Protein AF-A0A2R7YTQ7-F1 (afdb_monomer)

Sequence (90 aa):
MTLGNEPDRPRPEDGPPATNKPMMVAAGVLLAIPIIALMWVPSYAKDEPELWGFPFFFWYQFLWVFLCSAMTYTAYRLTLAARGISAGKR

Foldseek 3Di:
DDPDDDPPDPPPPPDDQQFDPVLLVVLVVLLVVLVVVVVPVVVQPDQPPDDVNRGSVPVVVVVSVVSNVVSNVVSVVSRCVRNPVVPDDD

Nearest PDB structures (foldseek):
  7qhm-assembly1_J  TM=5.512E-01  e=6.069E+00  Corynebacterium glutamicum ATCC 13032

Solvent-accessible surface area (backbone atoms only — not comparable to full-atom values): 5522 Å² total; per-residue (Å²): 140,89,85,85,80,78,75,85,67,82,67,75,75,88,61,77,72,87,54,47,61,69,42,54,51,50,28,51,53,52,64,43,50,61,54,56,54,71,64,45,52,81,78,48,74,36,70,73,64,52,60,94,84,39,47,27,50,61,58,51,52,55,51,45,55,55,47,50,50,53,39,53,50,49,30,49,53,40,50,44,50,33,69,53,74,66,68,84,84,129

pLDDT: mean 72.81, std 11.37, range [44.44, 90.62]

Secondary structure (DSSP, 8-state):
--------------S-----HHHHHHHHHHHHHHHHHHH-GGGT---PPPBTTB-HHHHHHHHHHHHHHHHHHHHHHHHHHHTT---S--

Radius of gyration: 23.32 Å; Cα contacts (8 Å, |Δi|>4): 50; chains: 1; bounding box: 58×47×51 Å

Mean predicted aligned error: 13.32 Å

Organism: NCBI:txid2133958

InterPro domains:
  IPR021741 Protein of unknown function DUF3311 [PF11755] (29-79)
  IPR021741 Protein of unknown function DUF3311 [PTHR40034] (20-86)

Structure (mmCIF, N/CA/C/O backbone):
data_AF-A0A2R7YTQ7-F1
#
_entry.id   AF-A0A2R7YTQ7-F1
#
loop_
_atom_si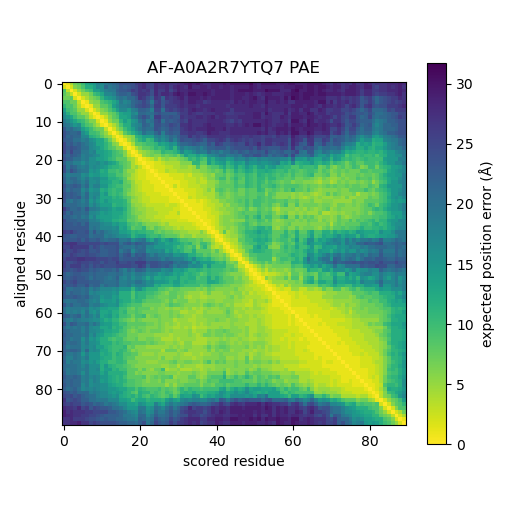te.group_PDB
_atom_site.id
_atom_site.type_symbol
_atom_site.label_atom_id
_atom_site.label_alt_id
_atom_site.label_comp_id
_atom_site.label_asym_id
_atom_site.label_entity_id
_atom_site.label_seq_id
_atom_site.pdbx_PDB_ins_code
_atom_site.Cartn_x
_atom_site.Cartn_y
_atom_site.Cartn_z
_atom_site.occupancy
_atom_site.B_iso_or_equiv
_atom_site.auth_seq_id
_atom_site.auth_comp_id
_atom_site.auth_asym_id
_atom_site.auth_atom_id
_atom_site.pdbx_PDB_model_num
ATOM 1 N N . MET A 1 1 ? 32.239 -40.088 -34.551 1.00 49.31 1 MET A N 1
ATOM 2 C CA . MET A 1 1 ? 32.532 -39.091 -33.498 1.00 49.31 1 MET A CA 1
ATOM 3 C C . MET A 1 1 ? 32.701 -37.736 -34.172 1.00 49.31 1 MET A C 1
ATOM 5 O O . MET A 1 1 ? 33.752 -37.484 -34.735 1.00 49.31 1 MET A O 1
ATOM 9 N N . THR A 1 2 ? 31.649 -36.916 -34.206 1.00 51.03 2 THR A N 1
ATOM 10 C CA . THR A 1 2 ? 31.628 -35.573 -34.826 1.00 51.03 2 THR A CA 1
ATOM 11 C C . THR A 1 2 ? 31.373 -34.524 -33.745 1.00 51.03 2 THR A C 1
ATOM 13 O O . THR A 1 2 ? 30.318 -33.897 -33.700 1.00 51.03 2 THR A O 1
ATOM 16 N N . LEU A 1 3 ? 32.315 -34.405 -32.808 1.00 63.38 3 LEU A N 1
ATOM 17 C CA . LEU A 1 3 ? 32.277 -33.386 -31.762 1.00 63.38 3 LEU A CA 1
ATOM 18 C C . LEU A 1 3 ? 32.911 -32.098 -32.294 1.00 63.38 3 LEU A C 1
ATOM 20 O O . LEU A 1 3 ? 34.083 -32.108 -32.656 1.00 63.38 3 LEU A O 1
ATOM 24 N N . GLY A 1 4 ? 32.147 -31.004 -32.280 1.00 60.97 4 GLY A N 1
ATOM 25 C CA . GLY A 1 4 ? 32.728 -29.664 -32.164 1.00 60.97 4 GLY A CA 1
ATOM 26 C C . GLY A 1 4 ? 32.589 -28.728 -33.361 1.00 60.97 4 GLY A C 1
ATOM 27 O O . GLY A 1 4 ? 33.584 -28.142 -33.762 1.00 60.97 4 GLY A O 1
ATOM 28 N N . ASN A 1 5 ? 31.383 -28.525 -33.905 1.00 65.19 5 ASN A N 1
ATOM 29 C CA . ASN A 1 5 ? 31.156 -27.365 -34.780 1.00 65.19 5 ASN A CA 1
ATOM 30 C C . ASN A 1 5 ? 29.765 -26.725 -34.624 1.00 65.19 5 ASN A C 1
ATOM 32 O O . ASN A 1 5 ? 29.176 -26.262 -35.601 1.00 65.19 5 ASN A O 1
ATOM 36 N N . GLU A 1 6 ? 29.232 -26.691 -33.399 1.00 69.75 6 GLU A N 1
ATOM 37 C CA . GLU A 1 6 ? 28.123 -25.782 -33.104 1.00 69.75 6 GLU A CA 1
ATOM 38 C C . GLU A 1 6 ? 28.679 -24.350 -33.079 1.00 69.75 6 GLU A C 1
ATOM 40 O O . GLU A 1 6 ? 29.586 -24.082 -32.288 1.00 69.75 6 GLU A O 1
ATOM 45 N N . PRO A 1 7 ? 28.202 -23.438 -33.949 1.00 67.31 7 PRO A N 1
ATOM 46 C CA . PRO A 1 7 ? 28.582 -22.037 -33.858 1.00 67.31 7 PRO A CA 1
ATOM 47 C C . PRO A 1 7 ? 28.197 -21.540 -32.466 1.00 67.31 7 PRO A C 1
ATOM 49 O O . PRO A 1 7 ? 27.079 -21.802 -32.011 1.00 67.31 7 PRO A O 1
ATOM 52 N N . ASP A 1 8 ? 29.136 -20.869 -31.798 1.00 66.12 8 ASP A N 1
ATOM 53 C CA . ASP A 1 8 ? 28.921 -20.172 -30.533 1.00 66.12 8 ASP A CA 1
ATOM 54 C C . ASP A 1 8 ? 27.724 -19.240 -30.723 1.00 66.12 8 ASP A C 1
ATOM 56 O O . ASP A 1 8 ? 27.809 -18.193 -31.369 1.00 66.12 8 ASP A O 1
ATOM 60 N N . ARG A 1 9 ? 26.546 -19.702 -30.295 1.00 67.81 9 ARG A N 1
ATOM 61 C CA . ARG A 1 9 ? 25.322 -18.918 -30.407 1.00 67.81 9 ARG A CA 1
ATOM 62 C C . ARG A 1 9 ? 25.559 -17.752 -29.463 1.00 67.81 9 ARG A C 1
ATOM 64 O O . ARG A 1 9 ? 25.869 -18.036 -28.304 1.00 67.81 9 ARG A O 1
ATOM 71 N N . PRO A 1 10 ? 25.433 -16.488 -29.903 1.00 62.31 10 PRO A N 1
ATOM 72 C CA . PRO A 1 10 ? 25.551 -15.371 -28.984 1.00 62.31 10 PRO A CA 1
ATOM 73 C C . PRO A 1 10 ? 24.555 -15.631 -27.855 1.00 62.31 10 PRO A C 1
ATOM 75 O O . PRO A 1 10 ? 23.341 -15.642 -28.074 1.00 62.31 10 PRO A O 1
ATOM 78 N N . ARG A 1 11 ? 25.075 -15.971 -26.666 1.00 66.19 11 ARG A N 1
ATOM 79 C CA . ARG A 1 11 ? 24.2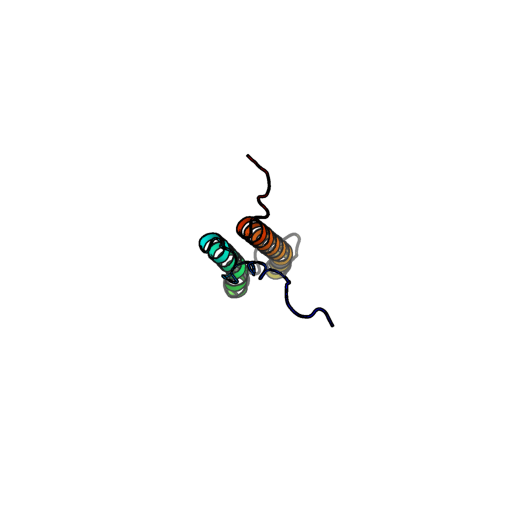65 -16.005 -25.454 1.00 66.19 11 ARG A CA 1
ATOM 80 C C . ARG A 1 11 ? 23.682 -14.604 -25.379 1.00 66.19 11 ARG A C 1
ATOM 82 O O . ARG A 1 11 ? 24.483 -13.672 -25.474 1.00 66.19 11 ARG A O 1
ATOM 89 N N . PRO A 1 12 ? 22.348 -14.451 -25.294 1.00 66.62 12 PRO A N 1
ATOM 90 C CA . PRO A 1 12 ? 21.760 -13.146 -25.048 1.00 66.62 12 PRO A CA 1
ATOM 91 C C . PRO A 1 12 ? 22.568 -12.553 -23.909 1.00 66.62 12 PRO A C 1
ATOM 93 O O . PRO A 1 12 ? 22.708 -13.208 -22.878 1.00 66.62 12 PRO A O 1
ATOM 96 N N . GLU A 1 13 ? 23.235 -11.435 -24.161 1.00 64.06 13 GLU A N 1
ATOM 97 C CA . GLU A 1 13 ? 24.126 -10.831 -23.183 1.00 64.06 13 GLU A CA 1
ATOM 98 C C . GLU A 1 13 ? 23.355 -10.721 -21.861 1.00 64.06 13 GLU A C 1
ATOM 100 O O . GLU A 1 13 ? 22.376 -9.980 -21.782 1.00 64.06 13 GLU A O 1
ATOM 105 N N . ASP A 1 14 ? 23.752 -11.518 -20.856 1.00 61.41 14 ASP A N 1
ATOM 106 C CA . ASP A 1 14 ? 23.073 -11.699 -19.562 1.00 61.41 14 ASP A CA 1
ATOM 107 C C . ASP A 1 14 ? 23.208 -10.441 -18.674 1.00 61.41 14 ASP A C 1
ATOM 109 O O . ASP A 1 14 ? 23.494 -10.497 -17.477 1.00 61.41 14 ASP A O 1
ATOM 113 N N . GLY A 1 15 ? 23.042 -9.255 -19.254 1.00 63.94 15 GLY A N 1
ATOM 114 C CA . GLY A 1 15 ? 22.697 -8.061 -18.511 1.00 63.94 15 GLY A CA 1
ATOM 115 C C . GLY A 1 15 ? 21.238 -8.174 -18.063 1.00 63.94 15 GLY A C 1
ATOM 116 O O . GLY A 1 15 ? 20.398 -8.635 -18.840 1.00 63.94 15 GLY A O 1
ATOM 117 N N . PRO A 1 16 ? 20.890 -7.747 -16.833 1.00 62.06 16 PRO A N 1
ATOM 118 C CA . PRO A 1 16 ? 19.494 -7.616 -16.438 1.00 62.06 16 PRO A CA 1
ATOM 119 C C . PRO A 1 16 ? 18.737 -6.882 -17.554 1.00 62.06 16 PRO A C 1
ATOM 121 O O . PRO A 1 16 ? 19.246 -5.851 -18.012 1.00 62.06 16 PRO A O 1
ATOM 124 N N . PRO A 1 17 ? 17.564 -7.378 -18.005 1.00 64.12 17 PRO A N 1
ATOM 125 C CA . PRO A 1 17 ? 16.777 -6.719 -19.042 1.00 64.12 17 PRO A CA 1
ATOM 126 C C . PRO A 1 17 ? 16.712 -5.231 -18.734 1.00 64.12 17 PRO A C 1
ATOM 128 O O . PRO A 1 17 ? 16.504 -4.896 -17.563 1.00 64.12 17 PRO A O 1
ATOM 131 N N . ALA A 1 18 ? 16.924 -4.368 -19.736 1.00 61.09 18 ALA A N 1
ATOM 132 C CA . ALA A 1 18 ? 16.920 -2.914 -19.587 1.00 61.09 18 ALA A CA 1
ATOM 133 C C . ALA A 1 18 ? 15.596 -2.469 -18.955 1.00 61.09 18 ALA A C 1
ATOM 135 O O . ALA A 1 18 ? 14.603 -2.206 -19.628 1.00 61.09 18 ALA A O 1
ATOM 136 N N . THR A 1 19 ? 15.560 -2.478 -17.626 1.00 62.12 19 THR A N 1
ATOM 137 C CA . THR A 1 19 ? 14.342 -2.263 -16.877 1.00 62.12 19 THR A CA 1
ATOM 138 C C . THR A 1 19 ? 14.318 -0.802 -16.525 1.00 62.12 19 THR A C 1
ATOM 140 O O . THR A 1 19 ? 15.278 -0.266 -15.965 1.00 62.12 19 THR A O 1
ATOM 143 N N . ASN A 1 20 ? 13.208 -0.154 -16.852 1.00 71.06 20 ASN A N 1
ATOM 144 C CA . ASN A 1 20 ? 12.983 1.234 -16.500 1.00 71.06 20 ASN A CA 1
ATOM 145 C C . ASN A 1 20 ? 12.977 1.376 -14.969 1.00 71.06 20 ASN A C 1
ATOM 147 O O . ASN A 1 20 ? 11.941 1.236 -14.319 1.00 71.06 20 ASN A O 1
ATOM 151 N N . LYS A 1 21 ? 14.149 1.689 -14.399 1.00 72.31 21 LYS A N 1
ATOM 152 C CA . LYS A 1 21 ? 14.362 2.005 -12.979 1.00 72.31 21 LYS A CA 1
ATOM 153 C C . LYS A 1 21 ? 13.274 2.923 -12.392 1.00 72.31 21 LYS A C 1
ATOM 155 O O . LYS A 1 21 ? 12.779 2.587 -11.319 1.00 72.31 21 LYS A O 1
ATOM 160 N N . PRO A 1 22 ? 12.811 4.005 -13.063 1.00 72.81 22 PRO A N 1
ATOM 161 C CA . PRO A 1 22 ? 11.745 4.843 -12.505 1.00 72.81 22 PRO A CA 1
ATOM 162 C C . PRO A 1 22 ? 10.403 4.113 -12.336 1.00 72.81 22 PRO A C 1
ATOM 164 O O . PRO A 1 22 ? 9.689 4.375 -11.373 1.00 72.81 22 PRO A O 1
ATOM 167 N N . MET A 1 23 ? 10.063 3.163 -13.213 1.00 70.25 23 MET A N 1
ATOM 168 C CA . MET A 1 23 ? 8.816 2.391 -13.102 1.00 70.25 23 MET A CA 1
ATOM 169 C C . MET A 1 23 ? 8.877 1.375 -11.957 1.00 70.25 23 MET A C 1
ATOM 171 O O . MET A 1 23 ? 7.880 1.167 -11.272 1.00 70.25 23 MET A O 1
ATOM 175 N N . MET A 1 24 ? 10.050 0.787 -11.699 1.00 73.81 24 MET A N 1
ATOM 176 C CA . MET A 1 24 ? 10.263 -0.064 -10.521 1.00 73.81 24 MET A CA 1
ATOM 177 C C . MET A 1 24 ? 10.173 0.732 -9.216 1.00 73.81 24 MET A C 1
ATOM 179 O O . MET A 1 24 ? 9.547 0.270 -8.266 1.00 73.81 24 MET A O 1
ATOM 183 N N . VAL A 1 25 ? 10.742 1.943 -9.180 1.00 81.12 25 VAL A N 1
ATOM 184 C CA . VAL A 1 25 ? 10.623 2.839 -8.018 1.00 81.12 25 VAL A CA 1
ATOM 185 C C . VAL A 1 25 ? 9.163 3.220 -7.786 1.00 81.12 25 VAL A C 1
ATOM 187 O O . VAL A 1 25 ? 8.684 3.114 -6.663 1.00 81.12 25 VAL A O 1
ATOM 190 N N . ALA A 1 26 ? 8.423 3.579 -8.837 1.00 80.19 26 ALA A N 1
ATOM 191 C CA . ALA A 1 26 ? 6.999 3.883 -8.725 1.00 80.19 26 ALA A CA 1
ATOM 192 C C . ALA A 1 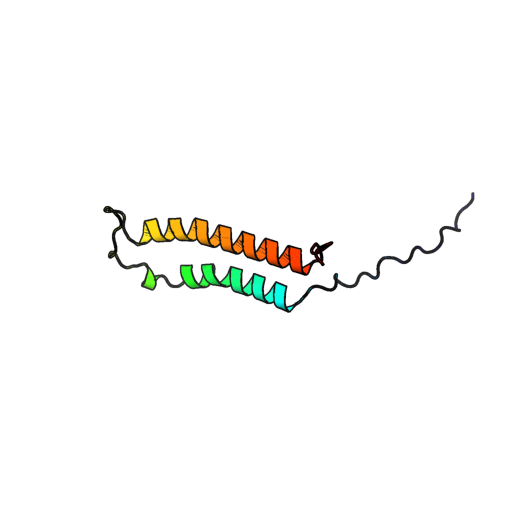26 ? 6.169 2.673 -8.246 1.00 80.19 26 ALA A C 1
ATOM 194 O O . ALA A 1 2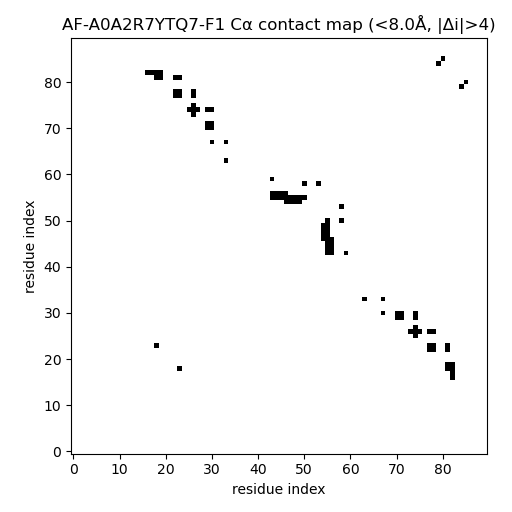6 ? 5.281 2.847 -7.414 1.00 80.19 26 ALA A O 1
ATOM 195 N N . ALA A 1 27 ? 6.488 1.449 -8.685 1.00 79.81 27 ALA A N 1
ATOM 196 C CA . ALA A 1 27 ? 5.859 0.231 -8.166 1.00 79.81 27 ALA A CA 1
ATOM 197 C C . ALA A 1 27 ? 6.169 0.017 -6.673 1.00 79.81 27 ALA A C 1
ATOM 199 O O . ALA A 1 27 ? 5.266 -0.296 -5.900 1.00 79.81 27 ALA A O 1
ATOM 200 N N . GLY A 1 28 ? 7.420 0.233 -6.254 1.00 80.75 28 GLY A N 1
ATOM 201 C CA . GLY A 1 28 ? 7.829 0.138 -4.850 1.00 80.75 28 GLY A CA 1
ATOM 202 C C . GLY A 1 28 ? 7.147 1.179 -3.958 1.00 80.75 28 GLY A C 1
ATOM 203 O O . GLY A 1 28 ? 6.633 0.833 -2.898 1.00 80.75 28 GLY A O 1
ATOM 204 N N . VAL A 1 29 ? 7.068 2.434 -4.412 1.00 84.50 29 VAL A N 1
ATOM 205 C CA . VAL A 1 29 ? 6.359 3.511 -3.700 1.00 84.50 29 VAL A CA 1
ATOM 206 C C . VAL A 1 29 ? 4.874 3.185 -3.576 1.00 84.50 29 VAL A C 1
ATOM 208 O O . VAL A 1 29 ? 4.310 3.323 -2.493 1.00 84.50 29 VAL A O 1
ATOM 211 N N . LEU A 1 30 ? 4.250 2.688 -4.648 1.00 83.31 30 LEU A N 1
ATOM 212 C CA . LEU A 1 30 ? 2.845 2.295 -4.623 1.00 83.31 30 LEU A CA 1
ATOM 213 C C . LEU A 1 30 ? 2.584 1.210 -3.572 1.00 83.31 30 LEU A C 1
ATOM 215 O O . LEU A 1 30 ? 1.602 1.297 -2.851 1.00 83.31 30 LEU A O 1
ATOM 219 N N . LEU A 1 31 ? 3.477 0.230 -3.432 1.00 82.81 31 LEU A N 1
ATOM 220 C CA . LEU A 1 31 ? 3.364 -0.829 -2.424 1.00 82.81 31 LEU A CA 1
ATOM 221 C C . LEU A 1 31 ? 3.718 -0.381 -0.996 1.00 82.81 31 LEU A C 1
ATOM 223 O O . LEU A 1 31 ? 3.383 -1.093 -0.053 1.00 82.81 31 LEU A O 1
ATOM 227 N N . ALA A 1 32 ? 4.367 0.772 -0.815 1.00 85.06 32 ALA A N 1
ATOM 228 C CA . ALA A 1 32 ? 4.692 1.323 0.503 1.00 85.06 32 ALA A CA 1
ATOM 229 C C . ALA A 1 32 ? 3.523 2.109 1.125 1.00 85.06 32 ALA A C 1
ATOM 231 O O . ALA A 1 32 ? 3.373 2.141 2.347 1.00 85.06 32 ALA A O 1
ATOM 232 N N . ILE A 1 33 ? 2.650 2.687 0.294 1.00 84.38 33 ILE A N 1
ATOM 233 C CA . ILE A 1 33 ? 1.451 3.428 0.723 1.00 84.38 33 ILE A CA 1
ATOM 234 C C . ILE A 1 33 ? 0.530 2.636 1.680 1.00 84.38 33 ILE A C 1
ATOM 236 O O . ILE A 1 33 ? 0.156 3.206 2.705 1.00 84.38 33 ILE A O 1
ATOM 240 N N . PRO A 1 34 ? 0.167 1.358 1.431 1.00 80.31 34 PRO A N 1
ATOM 241 C CA . PRO A 1 34 ? -0.716 0.620 2.322 1.00 80.31 34 PRO A CA 1
ATOM 242 C C . PRO A 1 34 ? -0.032 0.284 3.647 1.00 80.31 34 PRO A C 1
ATOM 244 O O . PRO A 1 34 ? -0.691 0.275 4.678 1.00 80.31 34 PRO A O 1
ATOM 247 N N . ILE A 1 35 ? 1.291 0.087 3.653 1.00 81.50 35 ILE A N 1
ATOM 248 C CA . ILE A 1 35 ? 2.063 -0.150 4.879 1.00 81.50 35 ILE A CA 1
ATOM 249 C C . ILE A 1 35 ? 2.035 1.100 5.760 1.00 81.50 35 ILE A C 1
ATOM 251 O O . ILE A 1 35 ? 1.703 1.012 6.937 1.00 81.50 35 ILE A O 1
ATOM 255 N N . ILE A 1 36 ? 2.338 2.271 5.191 1.00 84.19 36 ILE A N 1
ATOM 256 C CA . ILE A 1 36 ? 2.338 3.539 5.936 1.00 84.19 36 ILE A CA 1
ATOM 257 C C . ILE A 1 36 ? 0.9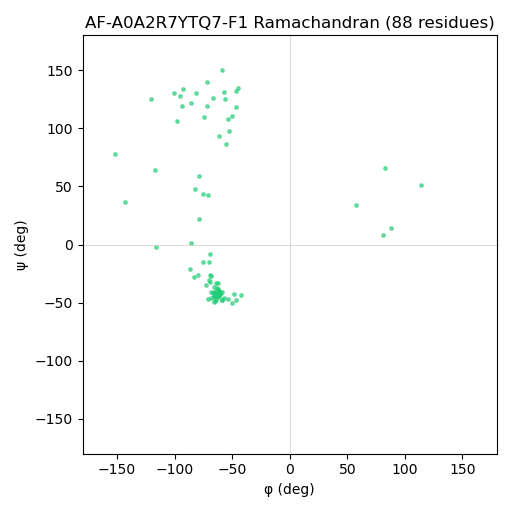31 3.863 6.444 1.00 84.19 36 ILE A C 1
ATOM 259 O O . ILE A 1 36 ? 0.768 4.263 7.596 1.00 84.19 36 ILE A O 1
ATOM 263 N N . ALA A 1 37 ? -0.089 3.648 5.615 1.00 78.81 37 ALA A N 1
ATOM 264 C CA . ALA A 1 37 ? -1.462 3.891 6.016 1.00 78.81 37 ALA A CA 1
ATOM 265 C C . ALA A 1 37 ? -1.921 2.940 7.133 1.00 78.81 37 ALA A C 1
ATOM 267 O O . ALA A 1 37 ? -2.447 3.409 8.137 1.00 78.81 37 ALA A O 1
ATOM 268 N N . LEU A 1 38 ? -1.641 1.635 7.038 1.00 73.19 38 LEU A N 1
ATOM 269 C CA . LEU A 1 38 ? -1.939 0.650 8.091 1.00 73.19 38 LEU A CA 1
ATOM 270 C C . LEU A 1 38 ? -1.066 0.799 9.351 1.00 73.19 38 LEU A C 1
ATOM 272 O O . LEU A 1 38 ? -1.406 0.253 10.397 1.00 73.19 38 LEU A O 1
ATOM 276 N N . MET A 1 39 ? 0.037 1.544 9.282 1.00 78.06 39 MET A N 1
ATOM 277 C CA . MET A 1 39 ? 0.841 1.892 10.457 1.00 78.06 39 MET A CA 1
ATOM 278 C C . MET A 1 39 ? 0.329 3.160 11.157 1.00 78.06 39 MET A C 1
ATOM 280 O O . MET A 1 39 ? 0.577 3.355 12.347 1.00 78.06 39 MET A O 1
ATOM 284 N N . TRP A 1 40 ? -0.426 4.015 10.458 1.00 79.38 40 TRP A N 1
ATOM 285 C CA . TRP A 1 40 ? -1.056 5.210 11.029 1.00 79.38 40 TRP A CA 1
ATOM 286 C C . TRP A 1 40 ? -2.337 4.863 11.807 1.00 79.38 40 TRP A C 1
ATOM 288 O O . TRP A 1 40 ? -3.427 5.368 11.526 1.00 79.38 40 TRP A O 1
ATOM 298 N N . VAL A 1 41 ? -2.191 4.014 12.829 1.00 64.62 41 VAL A N 1
ATOM 299 C CA . VAL A 1 41 ? -3.263 3.546 13.723 1.00 64.62 41 VAL A CA 1
ATOM 300 C C . VAL A 1 41 ? -4.154 4.664 14.281 1.00 64.62 41 VAL A C 1
ATOM 302 O O . VAL A 1 41 ? -5.378 4.513 14.245 1.00 64.62 41 VAL A O 1
ATOM 305 N N . PRO A 1 42 ? -3.626 5.825 14.722 1.00 65.62 42 PRO A N 1
ATOM 306 C CA . PRO A 1 42 ? -4.485 6.876 15.265 1.00 65.62 42 PRO A CA 1
ATOM 307 C C . PRO A 1 42 ? -5.388 7.560 14.221 1.00 65.62 42 PRO A C 1
ATOM 309 O O . PRO A 1 42 ? -6.252 8.337 14.614 1.00 65.62 42 PRO A O 1
ATOM 312 N N . SER A 1 43 ? -5.231 7.300 12.911 1.00 65.56 43 SER A N 1
ATOM 313 C CA . SER A 1 43 ? -6.118 7.885 11.886 1.00 65.56 43 SER A CA 1
ATOM 314 C C . SER A 1 43 ? -7.460 7.161 11.764 1.00 65.56 43 SER A C 1
ATOM 316 O O . SER A 1 43 ? -8.440 7.799 11.391 1.00 65.56 43 SER A O 1
ATOM 318 N N . TYR A 1 44 ? -7.518 5.870 12.118 1.00 58.00 44 TYR A N 1
ATOM 319 C CA . TYR A 1 44 ? -8.735 5.039 12.094 1.00 58.00 44 TYR A CA 1
ATOM 320 C C . TYR A 1 44 ? -9.185 4.535 13.460 1.00 58.00 44 TYR A C 1
ATOM 322 O O . TYR A 1 44 ? -10.243 3.922 13.561 1.00 58.00 44 TYR A O 1
ATOM 330 N N . ALA A 1 45 ? -8.449 4.835 14.527 1.00 60.38 45 ALA A N 1
ATOM 331 C CA . ALA A 1 45 ? -8.910 4.657 15.903 1.00 60.38 45 ALA A CA 1
ATOM 332 C C . ALA A 1 45 ? -9.932 5.744 16.311 1.00 60.38 45 ALA A C 1
ATOM 334 O O . ALA A 1 45 ? -9.824 6.350 17.375 1.00 60.38 45 ALA A O 1
ATOM 335 N N . LYS A 1 46 ? -10.879 6.051 15.422 1.00 65.19 46 LYS A N 1
ATOM 336 C CA . LYS A 1 46 ? -11.976 6.997 15.628 1.00 65.19 46 LYS A CA 1
ATOM 337 C C . LYS A 1 46 ? -13.264 6.204 15.458 1.00 65.19 46 LYS A C 1
ATOM 339 O O . LYS A 1 46 ? -13.429 5.562 14.429 1.00 65.19 46 LYS A O 1
ATOM 344 N N . ASP A 1 47 ? -14.146 6.236 16.449 1.00 60.59 47 ASP A N 1
ATOM 345 C CA . ASP A 1 47 ? -15.435 5.534 16.364 1.00 60.59 47 ASP A CA 1
ATOM 346 C C . ASP A 1 47 ? -16.369 6.184 15.328 1.00 60.59 47 ASP A C 1
ATOM 348 O O . ASP A 1 47 ? -17.168 5.516 14.677 1.00 60.59 47 ASP A O 1
ATOM 352 N N . GLU A 1 48 ? -16.184 7.479 15.079 1.0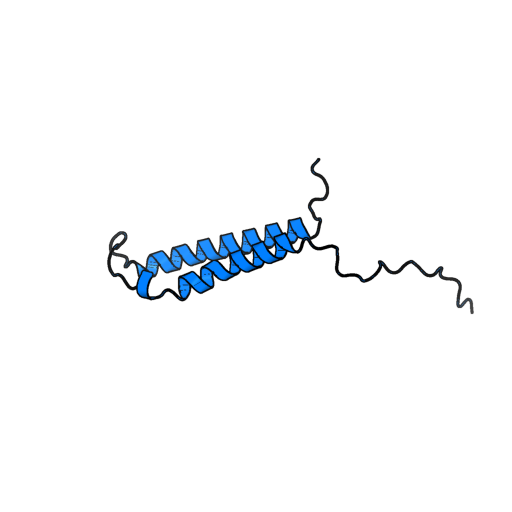0 58.94 48 GLU A N 1
ATOM 353 C CA . GLU A 1 48 ? -16.925 8.263 14.095 1.00 58.94 48 GLU A CA 1
ATOM 354 C C . GLU A 1 48 ? -16.079 8.441 12.817 1.00 58.94 48 GLU A C 1
ATOM 356 O O . GLU A 1 48 ? -14.931 8.891 12.925 1.00 58.94 48 GLU A O 1
ATOM 361 N N . PRO A 1 49 ? -16.587 8.179 11.593 1.00 67.69 49 PRO A N 1
ATOM 362 C CA . PRO A 1 49 ? -17.967 7.872 11.210 1.00 67.69 49 PRO A CA 1
ATOM 363 C C . PRO A 1 49 ? -18.316 6.373 11.167 1.00 67.69 49 PRO A C 1
ATOM 365 O O . PRO A 1 49 ? -17.641 5.558 10.525 1.00 67.69 49 PRO A O 1
ATOM 368 N N . GLU A 1 50 ? -19.467 6.047 11.750 1.00 72.12 50 GLU A N 1
ATOM 369 C CA . GLU A 1 50 ? -20.120 4.754 11.576 1.00 72.12 50 GLU A CA 1
ATOM 370 C C . GLU A 1 50 ? -20.914 4.732 10.265 1.00 72.12 50 GLU A C 1
ATOM 372 O O . GLU A 1 50 ? -21.716 5.623 9.972 1.00 72.12 50 GLU A O 1
ATOM 377 N N . LEU A 1 51 ? -20.720 3.689 9.464 1.00 75.75 51 LEU A N 1
ATOM 378 C CA . LEU A 1 51 ? -21.497 3.454 8.250 1.00 75.75 51 LEU A CA 1
ATOM 379 C C . LEU A 1 51 ? -22.600 2.456 8.585 1.00 75.75 51 LEU A C 1
ATOM 381 O O . LEU A 1 51 ? -22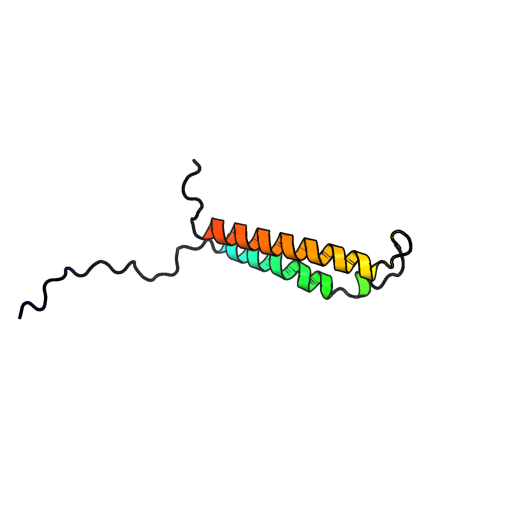.319 1.280 8.766 1.00 75.75 51 LEU A O 1
ATOM 385 N N . TRP A 1 52 ? -23.852 2.916 8.680 1.00 78.12 52 TRP A N 1
ATOM 386 C CA . TRP A 1 52 ? -25.009 2.044 8.957 1.00 78.12 52 TRP A CA 1
ATOM 387 C C . TRP A 1 52 ? -24.878 1.244 10.277 1.00 78.12 52 TRP A C 1
ATOM 389 O O . TRP A 1 52 ? -25.331 0.106 10.365 1.00 78.12 52 TRP A O 1
ATOM 399 N N . GLY A 1 53 ? -24.235 1.825 11.299 1.00 77.25 53 GLY A N 1
ATOM 400 C CA . GLY A 1 53 ? -23.929 1.150 12.572 1.00 77.25 53 GLY A CA 1
ATOM 401 C C . GLY A 1 53 ? -22.688 0.247 12.531 1.00 77.25 53 GLY A C 1
ATOM 402 O O . GLY A 1 53 ? -22.434 -0.495 13.476 1.00 77.25 53 GLY A O 1
ATOM 403 N N . PHE A 1 54 ? -21.916 0.280 11.438 1.00 76.75 54 PHE A N 1
ATOM 404 C CA . PHE A 1 54 ? -20.623 -0.389 11.320 1.00 76.75 54 PHE A CA 1
ATOM 405 C C . PHE A 1 54 ? -19.491 0.588 11.692 1.00 76.75 54 PHE A C 1
ATOM 407 O O . PHE A 1 54 ? -19.340 1.606 11.005 1.00 76.75 54 PHE A O 1
ATOM 414 N N . PRO A 1 55 ? -18.679 0.298 12.728 1.00 81.38 55 PRO A N 1
ATOM 415 C CA . PRO A 1 55 ? -17.606 1.190 13.171 1.00 81.38 55 PRO A CA 1
ATOM 416 C C . PRO A 1 55 ? -16.581 1.485 12.074 1.00 81.38 55 PRO A C 1
ATOM 418 O O . PRO A 1 55 ? -16.304 0.618 11.232 1.00 81.38 55 PRO A O 1
ATOM 421 N N . PHE A 1 56 ? -15.969 2.675 12.129 1.00 78.62 56 PHE A N 1
ATOM 422 C CA . PHE A 1 56 ? -14.987 3.154 11.145 1.00 78.62 56 PHE A CA 1
ATOM 423 C C . PHE A 1 56 ? -13.921 2.121 10.798 1.00 78.62 56 PHE A C 1
ATOM 425 O O . PHE A 1 56 ? -13.658 1.833 9.630 1.00 78.62 56 PHE A O 1
ATOM 432 N N . PHE A 1 57 ? -13.355 1.518 11.841 1.00 77.00 57 PHE A N 1
ATOM 433 C CA . PHE A 1 57 ? -12.290 0.536 11.738 1.00 77.00 57 PHE A CA 1
ATOM 434 C C . PHE A 1 57 ? -12.620 -0.578 10.742 1.00 77.00 57 PHE A C 1
ATOM 436 O O . PHE A 1 57 ? -11.829 -0.853 9.843 1.00 77.00 57 PHE A O 1
ATOM 443 N N . PHE A 1 58 ? -13.792 -1.203 10.854 1.00 79.75 58 PHE A N 1
ATOM 444 C CA . PHE A 1 58 ? -14.083 -2.402 10.077 1.00 79.75 58 PHE A CA 1
ATOM 445 C C . PHE A 1 58 ? -14.288 -2.108 8.593 1.00 79.75 58 PHE A C 1
ATOM 447 O O . PHE A 1 58 ? -13.710 -2.792 7.747 1.00 79.75 58 PHE A O 1
ATOM 454 N N . TRP A 1 59 ? -15.088 -1.093 8.255 1.00 82.12 59 TRP A N 1
ATOM 455 C CA . TRP A 1 59 ? -15.326 -0.773 6.846 1.00 82.12 59 TRP A CA 1
ATOM 456 C C . TRP A 1 59 ? -14.066 -0.206 6.185 1.00 82.12 59 TRP A C 1
ATOM 458 O O . TRP A 1 59 ? -13.812 -0.478 5.011 1.00 82.12 59 TRP A O 1
ATOM 468 N N . TYR A 1 60 ? -13.236 0.510 6.946 1.00 82.25 60 TYR A N 1
ATOM 469 C CA . TYR A 1 60 ? -11.947 1.003 6.482 1.00 82.25 60 TYR A CA 1
ATOM 470 C C . TYR A 1 60 ? -10.995 -0.152 6.138 1.00 82.25 60 TYR A C 1
ATOM 472 O O . TYR A 1 60 ? -10.397 -0.138 5.063 1.00 82.25 60 TYR A O 1
ATOM 480 N N . GLN A 1 61 ? -10.915 -1.201 6.971 1.00 84.19 61 GLN A N 1
ATOM 481 C CA . GLN A 1 61 ? -10.146 -2.414 6.641 1.00 84.19 61 GLN A CA 1
ATOM 482 C C . GLN A 1 61 ? -10.669 -3.096 5.367 1.00 84.19 61 GLN A C 1
ATOM 484 O O . GLN A 1 61 ? -9.877 -3.479 4.506 1.00 84.19 61 GLN A O 1
ATOM 489 N N . PHE A 1 62 ? -11.993 -3.201 5.197 1.00 88.19 62 PHE A N 1
ATOM 490 C CA . PHE A 1 62 ? -12.576 -3.744 3.964 1.00 88.19 62 PHE A CA 1
ATOM 491 C C . PHE A 1 62 ? -12.201 -2.916 2.732 1.00 88.19 62 PHE A C 1
ATOM 493 O O . PHE A 1 62 ? -11.823 -3.484 1.707 1.00 88.19 62 PHE A O 1
ATOM 500 N N . LEU A 1 63 ? -12.240 -1.585 2.831 1.00 87.88 63 LEU A N 1
ATOM 501 C CA . LEU A 1 63 ? -11.802 -0.695 1.757 1.00 87.88 63 LEU A CA 1
ATOM 502 C C . LEU A 1 63 ? -10.314 -0.901 1.432 1.00 87.88 63 LEU A C 1
ATOM 504 O O . LEU A 1 63 ? -9.951 -0.962 0.255 1.00 87.88 63 LEU A O 1
ATOM 508 N N . TRP A 1 64 ? -9.468 -1.101 2.447 1.00 85.19 64 TRP A N 1
ATOM 509 C CA . TRP A 1 64 ? -8.049 -1.414 2.258 1.00 85.19 64 TR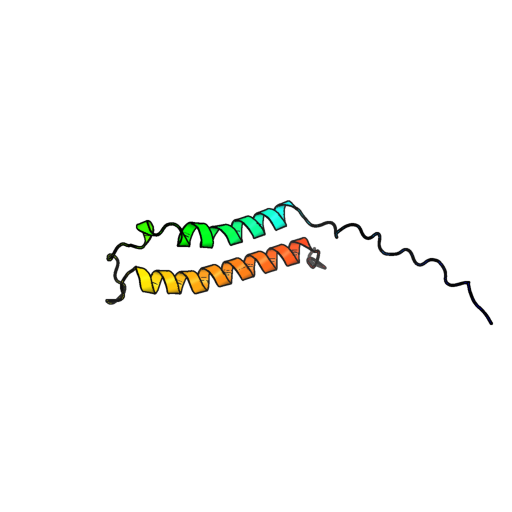P A CA 1
ATOM 510 C C . TRP A 1 64 ? -7.795 -2.726 1.532 1.00 85.19 64 TRP A C 1
ATOM 512 O O . TRP A 1 64 ? -6.843 -2.787 0.760 1.00 85.19 64 TRP A O 1
ATOM 522 N N . VAL A 1 65 ? -8.629 -3.755 1.700 1.00 88.00 65 VAL A N 1
ATOM 523 C CA . VAL A 1 65 ? -8.484 -5.005 0.931 1.00 88.00 65 VAL A CA 1
ATOM 524 C C . VAL A 1 65 ? -8.583 -4.726 -0.573 1.00 88.00 65 VAL A C 1
ATOM 526 O O . VAL A 1 65 ? -7.723 -5.158 -1.347 1.00 88.00 65 VAL A O 1
ATOM 529 N N . PHE A 1 66 ? -9.589 -3.953 -0.990 1.00 90.62 66 PHE A N 1
ATOM 530 C CA . PHE A 1 66 ? -9.756 -3.569 -2.393 1.00 90.62 66 PHE A CA 1
ATOM 531 C C . PHE A 1 66 ? -8.653 -2.620 -2.862 1.00 90.62 66 PHE A C 1
ATOM 533 O O . PHE A 1 66 ? -8.133 -2.783 -3.968 1.00 90.62 66 PHE A O 1
ATOM 540 N N . LEU A 1 67 ? -8.263 -1.661 -2.019 1.00 88.12 67 LEU A N 1
ATOM 541 C CA . LEU A 1 67 ? -7.227 -0.689 -2.349 1.00 88.12 67 LEU A CA 1
ATOM 542 C C . LEU A 1 67 ? -5.864 -1.372 -2.533 1.00 88.12 67 LEU A C 1
ATOM 544 O O . LEU A 1 67 ? -5.234 -1.195 -3.573 1.00 88.12 67 LEU A O 1
ATOM 548 N N . CYS A 1 68 ? -5.457 -2.238 -1.602 1.00 88.00 68 CYS A N 1
ATOM 549 C CA . CYS A 1 68 ? -4.250 -3.058 -1.709 1.00 88.00 68 CYS A CA 1
ATOM 550 C C . CYS A 1 68 ? -4.270 -3.922 -2.971 1.00 88.00 68 CYS A C 1
ATOM 552 O O . CYS A 1 68 ? -3.285 -3.942 -3.706 1.00 88.00 68 CYS A O 1
ATOM 554 N N . SER A 1 69 ? -5.393 -4.584 -3.271 1.00 89.75 69 SER A N 1
ATOM 555 C CA . SER A 1 69 ? -5.538 -5.371 -4.501 1.00 89.75 69 SER A CA 1
ATOM 556 C C . SER A 1 69 ? -5.331 -4.515 -5.757 1.00 89.75 69 SER A C 1
ATOM 558 O O . SER A 1 69 ? -4.533 -4.872 -6.629 1.00 89.75 69 SER A O 1
ATOM 560 N N . ALA A 1 70 ? -5.966 -3.340 -5.828 1.00 89.19 70 ALA A N 1
ATOM 561 C CA . ALA A 1 70 ? -5.813 -2.404 -6.941 1.00 89.19 70 ALA A CA 1
ATOM 562 C C . ALA A 1 70 ? -4.376 -1.868 -7.064 1.00 89.19 70 ALA A C 1
ATOM 564 O O . ALA A 1 70 ? -3.854 -1.719 -8.173 1.00 89.19 70 ALA A O 1
ATOM 565 N N . MET A 1 71 ? -3.712 -1.617 -5.936 1.00 87.56 71 MET A N 1
ATOM 566 C CA . MET A 1 71 ? -2.325 -1.157 -5.878 1.00 87.56 71 MET A CA 1
ATOM 567 C C . MET A 1 71 ? -1.356 -2.246 -6.335 1.00 87.56 71 MET A C 1
ATOM 569 O O . MET A 1 71 ? -0.506 -1.979 -7.182 1.00 87.56 71 MET A O 1
ATOM 573 N N . THR A 1 72 ? -1.517 -3.487 -5.873 1.00 87.00 72 THR A N 1
ATOM 574 C CA . THR A 1 72 ? -0.736 -4.635 -6.354 1.00 87.00 72 THR A CA 1
ATOM 575 C C . THR A 1 72 ? -0.973 -4.879 -7.840 1.00 87.00 72 THR A C 1
ATOM 577 O O . THR A 1 72 ? -0.014 -5.078 -8.585 1.00 87.00 72 THR A O 1
ATOM 580 N N . TYR A 1 73 ? -2.221 -4.797 -8.305 1.00 87.44 73 TYR A N 1
ATOM 581 C CA . TYR A 1 73 ? -2.540 -4.919 -9.726 1.00 87.44 73 TYR A CA 1
ATOM 582 C C . TYR A 1 73 ? -1.870 -3.815 -10.552 1.00 87.44 73 TYR A C 1
ATOM 584 O O . TYR A 1 73 ? -1.251 -4.090 -11.579 1.00 87.44 73 TYR A O 1
ATOM 592 N N . THR A 1 74 ? -1.915 -2.568 -10.087 1.00 85.62 74 THR A N 1
ATOM 593 C CA . THR A 1 74 ? -1.269 -1.434 -10.761 1.00 85.62 74 THR A CA 1
ATOM 594 C C . THR A 1 74 ? 0.255 -1.574 -10.759 1.00 85.62 74 THR A C 1
ATOM 596 O O . THR A 1 74 ? 0.879 -1.372 -11.799 1.00 85.62 74 THR A O 1
ATOM 599 N N . ALA A 1 75 ? 0.862 -2.001 -9.648 1.00 83.94 75 ALA A N 1
ATOM 600 C CA . ALA A 1 75 ? 2.292 -2.303 -9.565 1.00 83.94 75 ALA A CA 1
ATOM 601 C C . ALA A 1 75 ? 2.686 -3.437 -10.526 1.00 83.94 75 ALA A C 1
ATOM 603 O O . ALA A 1 75 ? 3.712 -3.349 -11.205 1.00 83.94 75 ALA A O 1
ATOM 604 N N . TYR A 1 76 ? 1.847 -4.470 -10.646 1.00 81.19 76 TYR A N 1
ATOM 605 C CA . TYR A 1 76 ? 2.034 -5.560 -11.600 1.00 81.19 76 TYR A CA 1
ATOM 606 C C . TYR A 1 76 ? 1.965 -5.059 -13.047 1.00 81.19 76 TYR A C 1
ATOM 608 O O . TYR A 1 76 ? 2.869 -5.333 -13.834 1.00 81.19 76 TYR A O 1
ATOM 616 N N . ARG A 1 77 ? 0.951 -4.258 -13.393 1.00 81.62 77 ARG A N 1
ATOM 617 C CA . ARG A 1 77 ? 0.811 -3.642 -14.724 1.00 81.62 77 ARG A CA 1
ATOM 618 C C . ARG A 1 77 ? 1.989 -2.728 -15.055 1.00 81.62 77 ARG A C 1
ATOM 620 O O . ARG A 1 77 ? 2.490 -2.772 -16.176 1.00 81.62 77 ARG A O 1
ATOM 627 N N . LEU A 1 78 ? 2.457 -1.946 -14.087 1.00 79.88 78 LEU A N 1
ATOM 628 C CA . LEU A 1 78 ? 3.608 -1.061 -14.240 1.00 79.88 78 LEU A CA 1
ATOM 629 C C . LEU A 1 78 ? 4.905 -1.856 -14.437 1.00 79.88 78 LEU A C 1
ATOM 631 O O . LEU A 1 78 ? 5.690 -1.538 -15.325 1.00 79.88 78 LEU A O 1
ATOM 635 N N . THR A 1 79 ? 5.090 -2.939 -13.682 1.00 76.44 79 THR A N 1
ATOM 636 C CA . THR A 1 79 ? 6.220 -3.867 -13.847 1.00 76.44 79 THR A CA 1
ATOM 637 C C . THR A 1 79 ? 6.174 -4.560 -15.210 1.00 76.44 79 THR A C 1
ATOM 639 O O . THR A 1 79 ? 7.202 -4.705 -15.865 1.00 76.44 79 THR A O 1
ATOM 642 N N . LEU A 1 80 ? 4.986 -4.944 -15.681 1.00 73.31 80 LEU A N 1
ATOM 643 C CA . LEU A 1 80 ? 4.795 -5.565 -16.992 1.00 73.31 80 LEU A CA 1
ATOM 644 C C . LEU A 1 80 ? 5.128 -4.595 -18.136 1.00 73.31 80 LEU A C 1
ATOM 646 O O . LEU A 1 80 ? 5.837 -4.958 -19.075 1.00 73.31 80 LEU A O 1
ATOM 650 N N . ALA A 1 81 ? 4.669 -3.347 -18.023 1.00 71.62 81 ALA A N 1
ATOM 651 C CA . ALA A 1 81 ? 4.978 -2.279 -18.968 1.00 71.62 81 ALA A CA 1
ATOM 652 C C . ALA A 1 81 ? 6.475 -1.916 -18.955 1.00 71.62 81 ALA A C 1
ATOM 654 O O . ALA A 1 81 ? 7.059 -1.671 -20.009 1.00 71.62 81 ALA A O 1
ATOM 655 N N . ALA A 1 82 ? 7.119 -1.949 -17.783 1.00 67.38 82 ALA A N 1
ATOM 656 C CA . ALA A 1 82 ? 8.551 -1.699 -17.631 1.00 67.38 82 ALA A CA 1
ATOM 657 C C . ALA A 1 82 ? 9.435 -2.796 -18.244 1.00 67.38 82 ALA A C 1
ATOM 659 O O . ALA A 1 82 ? 10.561 -2.504 -18.636 1.00 67.38 82 ALA A O 1
ATOM 660 N N . ARG A 1 83 ? 8.933 -4.037 -18.327 1.00 66.12 83 ARG A N 1
ATOM 661 C CA . ARG A 1 83 ? 9.635 -5.204 -18.893 1.00 66.12 83 ARG A CA 1
ATOM 662 C C . ARG A 1 83 ? 9.495 -5.339 -20.415 1.00 66.12 83 ARG A C 1
ATOM 664 O O . ARG A 1 83 ? 10.027 -6.288 -20.976 1.00 66.12 83 ARG A O 1
ATOM 671 N N . GLY A 1 84 ? 8.802 -4.417 -21.088 1.00 59.12 84 GLY A N 1
ATOM 672 C CA . GLY A 1 84 ? 8.729 -4.409 -22.552 1.00 59.12 84 GLY A CA 1
ATOM 673 C C . GLY A 1 84 ? 7.604 -5.248 -23.169 1.00 59.12 84 GLY A C 1
ATOM 674 O O . GLY A 1 84 ? 7.580 -5.390 -24.385 1.00 59.12 84 GLY A O 1
ATOM 675 N N . ILE A 1 85 ? 6.598 -5.698 -22.400 1.00 55.03 85 ILE A N 1
ATOM 676 C CA . ILE A 1 85 ? 5.307 -6.164 -22.977 1.00 55.03 85 ILE A CA 1
ATOM 677 C C . ILE A 1 85 ? 4.410 -4.964 -23.355 1.00 55.03 85 ILE A C 1
ATOM 679 O O . ILE A 1 85 ? 3.201 -5.067 -23.524 1.00 55.03 85 ILE A O 1
ATOM 683 N N . SER A 1 86 ? 5.017 -3.797 -23.563 1.00 49.97 86 SER A N 1
ATOM 684 C CA . SER A 1 86 ? 4.531 -2.808 -24.525 1.00 49.97 86 SER A CA 1
ATOM 685 C C . SER A 1 86 ? 5.020 -3.195 -25.928 1.00 49.97 86 SER A C 1
ATOM 687 O O . SER A 1 86 ? 5.581 -2.381 -26.655 1.00 49.97 86 SER A O 1
ATOM 689 N N . ALA A 1 87 ? 4.845 -4.466 -26.298 1.00 53.31 87 ALA A N 1
ATOM 690 C CA . ALA A 1 87 ? 4.946 -4.909 -27.675 1.00 53.31 87 ALA A CA 1
ATOM 691 C C . ALA A 1 87 ? 3.677 -4.427 -28.389 1.00 53.31 87 ALA A C 1
ATOM 693 O O . ALA A 1 87 ? 2.580 -4.900 -28.106 1.00 53.31 87 ALA A O 1
ATOM 694 N N . GLY A 1 88 ? 3.825 -3.451 -29.281 1.00 48.94 88 GLY A N 1
ATOM 695 C CA . GLY A 1 88 ? 2.780 -3.099 -30.240 1.00 48.94 88 GLY A CA 1
ATOM 696 C C . GLY A 1 88 ? 1.685 -2.171 -29.716 1.00 48.94 88 GLY A C 1
ATOM 697 O O . GLY A 1 88 ? 0.514 -2.538 -29.686 1.00 48.94 88 GLY A O 1
ATOM 698 N N . LYS A 1 89 ? 2.032 -0.922 -29.392 1.00 54.06 89 LYS A N 1
ATOM 699 C CA . LYS A 1 89 ? 1.109 0.190 -29.668 1.00 54.06 89 LYS A CA 1
ATOM 700 C C . LYS A 1 89 ? 1.854 1.502 -29.894 1.00 54.06 89 LYS A C 1
ATOM 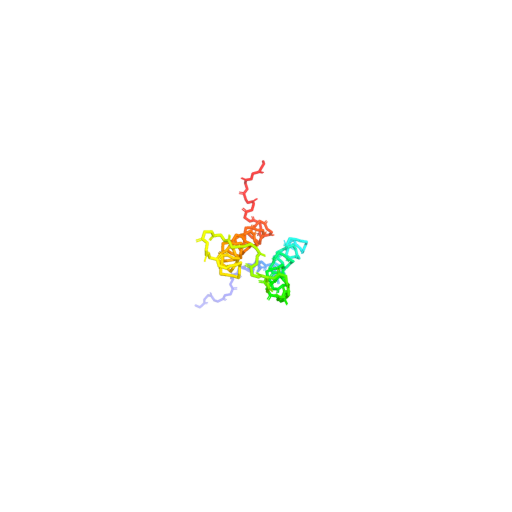702 O O . LYS A 1 89 ? 1.913 2.359 -29.012 1.00 54.06 89 LYS A O 1
ATOM 707 N N . ARG A 1 90 ? 2.419 1.639 -31.088 1.00 44.44 90 ARG A N 1
ATOM 708 C CA . ARG A 1 90 ? 2.259 2.817 -31.945 1.00 44.44 90 ARG A CA 1
ATOM 709 C C . ARG A 1 90 ? 2.754 2.493 -33.343 1.00 44.44 90 ARG A C 1
ATOM 711 O O . ARG A 1 90 ? 3.795 1.812 -33.430 1.00 44.44 90 ARG A O 1
#